Protein AF-A0A965JWW3-F1 (afdb_monomer_lite)

Sequence (71 aa):
MKRRGQKRKVLRPLAISSPHFDKQGQPKNAYRGELEARQAAAATFAIHGIDLDSYRCSECHAWHNGRRFAE

Structure (mmCIF, N/CA/C/O backbone):
data_AF-A0A965JWW3-F1
#
_entry.id   AF-A0A965JWW3-F1
#
loop_
_atom_site.group_PDB
_atom_site.id
_atom_site.type_symbol
_atom_site.label_atom_id
_atom_site.label_alt_id
_atom_site.label_comp_id
_atom_site.label_asym_id
_atom_site.label_entity_id
_atom_site.label_seq_id
_atom_site.pdbx_PDB_ins_code
_atom_site.Cartn_x
_atom_site.Cartn_y
_atom_site.Cartn_z
_atom_site.occupancy
_atom_site.B_iso_or_equiv
_atom_site.auth_seq_id
_atom_site.auth_comp_id
_atom_site.auth_asym_id
_atom_site.auth_atom_id
_atom_site.pdbx_PDB_model_num
ATOM 1 N N . MET A 1 1 ? -20.209 -26.130 21.075 1.00 43.88 1 MET A N 1
ATOM 2 C CA . MET A 1 1 ? -19.095 -25.273 20.603 1.00 43.88 1 MET A CA 1
ATOM 3 C C . MET A 1 1 ? -19.066 -25.259 19.072 1.00 43.88 1 MET A C 1
ATOM 5 O O . MET A 1 1 ? -18.440 -26.121 18.471 1.00 43.88 1 MET A O 1
ATOM 9 N N . LYS A 1 2 ? -19.803 -24.356 18.408 1.00 45.62 2 LYS A N 1
ATOM 10 C CA . LYS A 1 2 ? -19.839 -24.307 16.934 1.00 45.62 2 LYS A CA 1
ATOM 11 C C . LYS A 1 2 ? -18.791 -23.311 16.440 1.00 45.62 2 LYS A C 1
ATOM 13 O O . LYS A 1 2 ? -18.976 -22.105 16.564 1.00 45.62 2 LYS A O 1
ATOM 18 N N . ARG A 1 3 ? -17.669 -23.825 15.925 1.00 54.06 3 ARG A N 1
ATOM 19 C CA . ARG A 1 3 ? -16.623 -23.026 15.273 1.00 54.06 3 ARG A CA 1
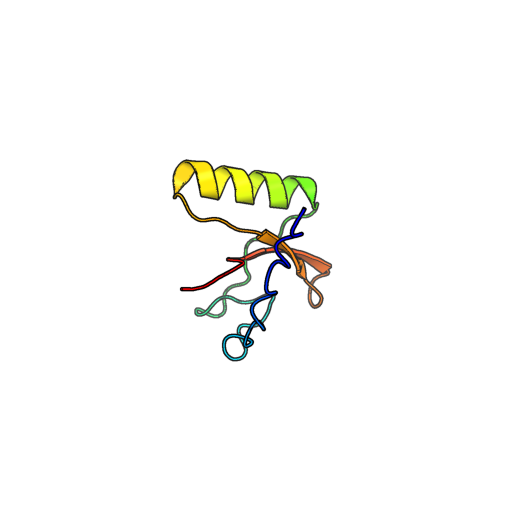ATOM 20 C C . ARG A 1 3 ? -17.253 -22.380 14.035 1.00 54.06 3 ARG A C 1
ATOM 22 O O . ARG A 1 3 ? -17.551 -23.074 13.067 1.00 54.06 3 ARG A O 1
ATOM 29 N N . ARG A 1 4 ? -17.539 -21.074 14.099 1.00 52.06 4 ARG A N 1
ATOM 30 C CA . ARG A 1 4 ? -18.010 -20.279 12.955 1.00 52.06 4 ARG A CA 1
ATOM 31 C C . ARG A 1 4 ? -16.913 -20.310 11.891 1.00 52.06 4 ARG A C 1
ATOM 33 O O . ARG A 1 4 ? -15.940 -19.572 11.986 1.00 52.06 4 ARG A O 1
ATOM 40 N N . GLY A 1 5 ? -17.054 -21.203 10.912 1.00 48.97 5 GLY A N 1
ATOM 41 C CA . GLY A 1 5 ? -16.205 -21.234 9.728 1.00 48.97 5 GLY A CA 1
ATOM 42 C C . GLY A 1 5 ? -16.333 -19.901 9.004 1.00 48.97 5 GLY A C 1
ATOM 43 O O . GLY A 1 5 ? -17.384 -19.591 8.443 1.00 48.97 5 GLY A O 1
ATOM 44 N N . GLN A 1 6 ? -15.282 -19.090 9.080 1.00 59.91 6 GLN A N 1
ATOM 45 C CA . GLN A 1 6 ? -15.168 -17.819 8.383 1.00 59.91 6 GLN A CA 1
ATOM 46 C C . GLN A 1 6 ? -15.242 -18.130 6.881 1.00 59.91 6 GLN A C 1
ATOM 48 O O . GLN A 1 6 ? -14.305 -18.693 6.312 1.00 59.91 6 GLN A O 1
ATOM 53 N N . LYS A 1 7 ? -16.389 -17.863 6.242 1.00 47.41 7 LYS A N 1
ATOM 54 C CA . LYS A 1 7 ? -16.543 -18.052 4.796 1.00 47.41 7 LYS A CA 1
ATOM 55 C C . LYS A 1 7 ? -15.540 -17.128 4.108 1.00 47.41 7 LYS A C 1
ATOM 57 O O . LYS A 1 7 ? -15.751 -15.919 4.065 1.00 47.41 7 LYS A O 1
ATOM 62 N N . ARG A 1 8 ? -14.432 -17.685 3.611 1.00 54.12 8 ARG A N 1
ATOM 63 C CA . ARG A 1 8 ? -13.479 -16.965 2.762 1.00 54.12 8 ARG A CA 1
ATOM 64 C C . ARG A 1 8 ? -14.248 -16.549 1.512 1.00 54.12 8 ARG A C 1
ATOM 66 O O . ARG A 1 8 ? -14.544 -17.392 0.669 1.00 54.12 8 ARG A O 1
ATOM 73 N N . LYS A 1 9 ? -14.664 -15.280 1.451 1.00 51.28 9 LYS A N 1
ATOM 74 C CA . LYS A 1 9 ? -15.286 -14.697 0.260 1.00 51.28 9 LYS A CA 1
ATOM 75 C C . LYS A 1 9 ? -14.328 -14.974 -0.899 1.00 51.28 9 LYS A C 1
ATOM 77 O O . LYS A 1 9 ? -13.164 -14.591 -0.822 1.00 51.28 9 LYS A O 1
ATOM 82 N N . VAL A 1 10 ? -14.788 -15.707 -1.911 1.00 53.44 10 VAL A N 1
ATOM 83 C CA . VAL A 1 10 ? -14.005 -15.969 -3.122 1.00 53.44 10 VAL A CA 1
ATOM 84 C C . VAL A 1 10 ? -13.815 -14.616 -3.797 1.00 53.44 10 VAL A C 1
ATOM 86 O O . VAL A 1 10 ? -14.757 -14.052 -4.352 1.00 53.44 10 VAL A O 1
ATOM 89 N N . LEU A 1 11 ? -12.617 -14.057 -3.627 1.00 56.50 11 LEU A N 1
ATOM 90 C CA . LEU A 1 11 ? -12.199 -12.775 -4.170 1.00 56.50 11 LEU A CA 1
ATOM 91 C C . LEU A 1 11 ? -12.263 -12.888 -5.691 1.00 56.50 11 LEU A C 1
ATOM 93 O O . LEU A 1 11 ? -11.421 -13.534 -6.311 1.00 56.50 11 LEU A O 1
ATOM 97 N N . ARG A 1 12 ? -13.297 -12.308 -6.297 1.00 48.62 12 ARG A N 1
ATOM 98 C CA . ARG A 1 12 ? -13.311 -12.098 -7.742 1.00 48.62 12 ARG A CA 1
ATOM 99 C C . ARG A 1 12 ? -12.197 -11.089 -8.027 1.00 48.62 12 ARG A C 1
ATOM 101 O O . ARG A 1 12 ? -12.248 -10.011 -7.432 1.00 48.62 12 ARG A O 1
ATOM 108 N N . PRO A 1 13 ? -11.188 -11.407 -8.854 1.00 47.25 13 PRO A N 1
ATOM 109 C CA . PRO A 1 13 ? -10.182 -10.422 -9.209 1.00 47.25 13 PRO A CA 1
ATOM 110 C C . PRO A 1 13 ? -10.901 -9.270 -9.910 1.00 47.25 13 PRO A C 1
ATOM 112 O O . PRO A 1 13 ? -11.502 -9.454 -10.969 1.00 47.25 13 PRO A O 1
ATOM 115 N N . LEU A 1 14 ? -10.905 -8.098 -9.271 1.00 53.19 14 LEU A N 1
ATOM 116 C CA . LEU A 1 14 ? -11.292 -6.855 -9.923 1.00 53.19 14 LEU A CA 1
ATOM 117 C C . LEU A 1 14 ? -10.433 -6.756 -11.184 1.00 53.19 14 LEU A C 1
ATOM 119 O O . LEU A 1 14 ? -9.211 -6.872 -11.104 1.00 53.19 14 LEU A O 1
ATOM 123 N N . ALA A 1 15 ? -11.102 -6.660 -12.331 1.00 45.69 15 ALA A N 1
ATOM 124 C CA . ALA A 1 15 ? -10.522 -6.645 -13.666 1.00 45.69 15 ALA A CA 1
ATOM 125 C C . ALA A 1 15 ? -9.131 -5.986 -13.703 1.00 45.69 15 ALA A C 1
ATOM 127 O O . ALA A 1 15 ? -9.033 -4.786 -13.478 1.00 45.69 15 ALA A O 1
ATOM 128 N N . ILE A 1 16 ? -8.091 -6.795 -13.948 1.00 48.69 16 ILE A N 1
ATOM 129 C CA . ILE A 1 16 ? -6.735 -6.444 -14.418 1.00 48.69 16 ILE A CA 1
ATOM 130 C C . ILE A 1 16 ? -6.226 -5.079 -13.908 1.00 48.69 16 ILE A C 1
ATOM 132 O O . ILE A 1 16 ? -5.670 -4.278 -14.653 1.00 48.69 16 ILE A O 1
ATOM 136 N N . SER A 1 17 ? -6.400 -4.768 -12.622 1.00 55.38 17 SER A N 1
ATOM 137 C CA . SER A 1 17 ? -5.647 -3.666 -12.034 1.00 55.38 17 SER A CA 1
ATOM 138 C C . SER A 1 17 ? -4.250 -4.210 -11.795 1.00 55.38 17 SER A C 1
ATOM 140 O O . SER A 1 17 ? -4.076 -5.056 -10.914 1.00 55.38 17 SER A O 1
ATOM 142 N N . SER A 1 18 ? -3.283 -3.784 -12.612 1.00 62.50 18 SER A N 1
ATOM 143 C CA . SER A 1 18 ? -1.882 -4.152 -12.417 1.00 62.50 18 SER A CA 1
ATOM 144 C C . SER A 1 18 ? -1.509 -3.946 -10.939 1.00 62.50 18 SER A C 1
ATOM 146 O O . SER A 1 18 ? -1.903 -2.944 -10.326 1.00 62.50 18 SER A O 1
ATOM 148 N N . PRO A 1 19 ? -0.795 -4.895 -10.311 1.00 68.19 19 PRO A N 1
ATOM 149 C CA . PRO A 1 19 ? -0.380 -4.744 -8.922 1.00 68.19 19 PRO A CA 1
ATOM 150 C C . PRO A 1 19 ? 0.508 -3.505 -8.736 1.00 68.19 19 PRO A C 1
ATOM 152 O O . PRO A 1 19 ? 0.526 -2.939 -7.647 1.00 68.19 19 PRO A O 1
ATOM 155 N N . HIS A 1 20 ? 1.168 -3.038 -9.798 1.00 76.25 20 HIS A N 1
ATOM 156 C CA . HIS A 1 20 ? 2.085 -1.907 -9.750 1.00 76.25 20 HIS A CA 1
ATOM 157 C C . HIS A 1 20 ? 1.433 -0.561 -10.097 1.00 76.25 20 HIS A C 1
ATOM 159 O O . HIS A 1 20 ? 1.660 0.422 -9.394 1.00 76.25 20 HIS A O 1
ATOM 165 N N . PHE A 1 21 ? 0.594 -0.515 -11.134 1.00 78.00 21 PHE A N 1
ATOM 166 C CA . PHE A 1 21 ? 0.004 0.731 -11.629 1.00 78.00 21 PHE A CA 1
ATOM 167 C C . PHE A 1 21 ? -1.399 0.980 -11.061 1.00 78.00 21 PHE A C 1
ATOM 169 O O . PHE A 1 21 ? -2.158 0.051 -10.768 1.00 78.00 21 PHE A O 1
ATOM 176 N N . ASP A 1 22 ? -1.753 2.245 -10.880 1.00 74.25 22 ASP A N 1
ATOM 177 C CA . ASP A 1 22 ? -3.109 2.667 -10.555 1.00 74.25 22 ASP A CA 1
ATOM 178 C C . ASP A 1 22 ? -3.994 2.785 -11.814 1.00 74.25 22 ASP A C 1
ATOM 180 O O . ASP A 1 22 ? -3.587 2.481 -12.936 1.00 74.25 22 ASP A O 1
ATOM 184 N N . LYS A 1 23 ? -5.243 3.231 -11.632 1.00 71.69 23 LYS A N 1
ATOM 185 C CA . LYS A 1 23 ? -6.188 3.441 -12.743 1.00 71.69 23 LYS A CA 1
ATOM 186 C C . LYS A 1 23 ? -5.786 4.597 -13.671 1.00 71.69 23 LYS A C 1
ATOM 188 O O . LYS A 1 23 ? -6.356 4.708 -14.751 1.00 71.69 23 LYS A O 1
ATOM 193 N N . GLN A 1 24 ? -4.870 5.465 -13.244 1.00 76.31 24 GLN A N 1
ATOM 194 C CA . GLN A 1 24 ? -4.302 6.552 -14.040 1.00 76.31 24 GLN A CA 1
ATOM 195 C C . GLN A 1 24 ? -2.994 6.136 -14.746 1.00 76.31 24 GLN A C 1
ATOM 197 O O . GLN A 1 24 ? -2.420 6.939 -15.477 1.00 76.31 24 GLN A O 1
ATOM 202 N N . GLY A 1 25 ? -2.526 4.896 -14.556 1.00 74.81 25 GLY A N 1
ATOM 203 C CA . GLY A 1 25 ? -1.261 4.408 -15.103 1.00 74.81 25 GLY A CA 1
ATOM 204 C C . GLY A 1 25 ? -0.025 4.878 -14.331 1.00 74.81 25 GLY A C 1
ATOM 205 O O . GLY A 1 25 ? 1.090 4.683 -14.808 1.00 74.81 25 GLY A O 1
ATOM 206 N N . GLN A 1 26 ? -0.192 5.483 -13.153 1.00 77.06 26 GLN A N 1
ATOM 207 C CA . GLN A 1 26 ? 0.914 5.892 -12.292 1.00 77.06 26 GLN A CA 1
ATOM 208 C C . GLN A 1 26 ? 1.334 4.744 -11.367 1.00 77.06 26 GLN A C 1
ATOM 210 O O . GLN A 1 26 ? 0.482 3.979 -10.900 1.00 77.06 26 GLN A O 1
ATOM 215 N N . PRO A 1 27 ? 2.639 4.586 -11.088 1.00 75.69 27 PRO A N 1
ATOM 216 C CA . PRO A 1 27 ? 3.100 3.593 -10.133 1.00 75.69 27 PRO A CA 1
ATOM 217 C C . PRO A 1 27 ? 2.572 3.933 -8.737 1.00 75.69 27 PRO A C 1
ATOM 219 O O . PRO A 1 27 ? 2.648 5.074 -8.279 1.00 75.69 27 PRO A O 1
ATOM 222 N N . LYS A 1 28 ? 2.052 2.927 -8.033 1.00 82.50 28 LYS A N 1
ATOM 223 C CA . LYS A 1 28 ? 1.647 3.073 -6.630 1.00 82.50 28 LYS A CA 1
ATOM 224 C C . LYS A 1 28 ? 2.863 3.381 -5.763 1.00 82.50 28 LYS A C 1
ATOM 226 O O . LYS A 1 28 ? 3.980 2.972 -6.085 1.00 82.50 28 LYS A O 1
ATOM 231 N N . ASN A 1 29 ? 2.623 4.009 -4.609 1.00 84.38 29 ASN A N 1
ATOM 232 C CA . ASN A 1 29 ? 3.666 4.235 -3.610 1.00 84.38 29 ASN A CA 1
ATOM 233 C C . ASN A 1 29 ? 4.433 2.940 -3.329 1.00 84.38 29 ASN A C 1
ATOM 235 O O . ASN A 1 29 ? 3.860 1.945 -2.874 1.00 84.38 29 ASN A O 1
ATOM 239 N N . ALA A 1 30 ? 5.723 2.968 -3.653 1.00 86.19 30 ALA A N 1
ATOM 240 C CA . ALA A 1 30 ? 6.653 1.876 -3.452 1.00 86.19 30 ALA A CA 1
ATOM 241 C C . ALA A 1 30 ? 7.415 2.111 -2.149 1.00 86.19 30 ALA A C 1
ATOM 243 O O . ALA A 1 30 ? 8.116 3.109 -2.000 1.00 86.19 30 ALA A O 1
ATOM 244 N N . TYR A 1 31 ? 7.289 1.170 -1.229 1.00 89.69 31 TYR A N 1
ATOM 245 C CA . TYR A 1 31 ? 8.002 1.149 0.037 1.00 89.69 31 TYR A CA 1
ATOM 246 C C . TYR A 1 31 ? 9.129 0.123 -0.034 1.00 89.69 31 TYR A C 1
ATOM 248 O O . TYR A 1 31 ? 9.000 -0.933 -0.669 1.00 89.69 31 TYR A O 1
ATOM 256 N N . ARG A 1 32 ? 10.255 0.423 0.618 1.00 85.31 32 ARG A N 1
ATOM 257 C CA . ARG A 1 32 ? 11.424 -0.475 0.595 1.00 85.31 32 ARG A CA 1
ATOM 258 C C . ARG A 1 32 ? 11.247 -1.675 1.520 1.00 85.31 32 ARG A C 1
ATOM 260 O O . ARG A 1 32 ? 11.803 -2.737 1.253 1.00 85.31 32 ARG A O 1
ATOM 267 N N . GLY A 1 33 ? 10.467 -1.516 2.586 1.00 89.69 33 GLY A N 1
ATOM 268 C CA . GLY A 1 33 ? 10.260 -2.539 3.605 1.00 89.69 33 GLY A CA 1
ATOM 269 C C . GLY A 1 33 ? 8.791 -2.805 3.906 1.00 89.69 33 GLY A C 1
ATOM 270 O O . GLY A 1 33 ? 7.942 -1.923 3.800 1.00 89.69 33 GLY A O 1
ATOM 271 N N . GLU A 1 34 ? 8.517 -4.029 4.357 1.00 89.19 34 GLU A N 1
ATOM 272 C CA . GLU A 1 34 ? 7.187 -4.447 4.810 1.00 89.19 34 GLU A CA 1
ATOM 273 C C . GLU A 1 34 ? 6.681 -3.571 5.960 1.00 89.19 34 GLU A C 1
ATOM 275 O O . GLU A 1 34 ? 5.521 -3.169 5.980 1.00 89.19 34 GLU A O 1
ATOM 280 N N . LEU A 1 35 ? 7.566 -3.261 6.914 1.00 90.19 35 LEU A N 1
ATOM 281 C CA . LEU A 1 35 ? 7.236 -2.446 8.081 1.00 90.19 35 LEU A CA 1
ATOM 282 C C . LEU A 1 35 ? 6.810 -1.030 7.676 1.00 90.19 35 LEU A C 1
ATOM 284 O O . LEU A 1 35 ? 5.787 -0.546 8.146 1.00 90.19 35 LEU A O 1
ATOM 288 N N . GLU A 1 36 ? 7.561 -0.408 6.768 1.00 89.56 36 GLU A N 1
ATOM 289 C CA . GLU A 1 36 ? 7.284 0.935 6.252 1.00 89.56 36 GLU A CA 1
ATOM 290 C C . GLU A 1 36 ? 5.938 0.975 5.515 1.00 89.56 36 GLU A C 1
ATOM 292 O O . GLU A 1 36 ? 5.109 1.851 5.764 1.00 89.56 36 G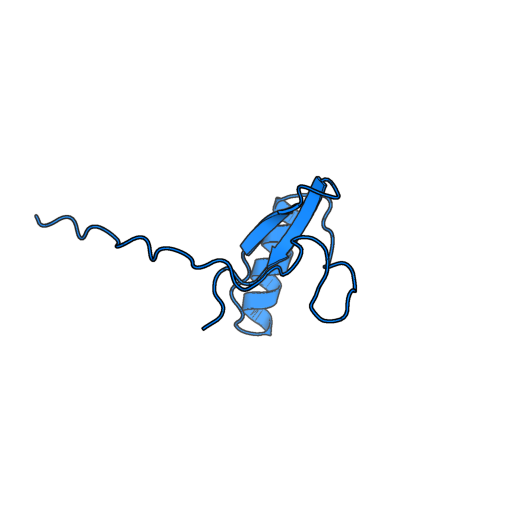LU A O 1
ATOM 297 N N . ALA A 1 37 ? 5.671 -0.036 4.682 1.00 90.31 37 ALA A N 1
ATOM 298 C CA . ALA A 1 37 ? 4.394 -0.176 3.994 1.00 90.31 37 ALA A CA 1
ATOM 299 C C . ALA A 1 37 ? 3.228 -0.317 4.984 1.00 90.31 37 ALA A C 1
ATOM 301 O O . ALA A 1 37 ? 2.232 0.400 4.862 1.00 90.31 37 ALA A O 1
ATOM 302 N N . ARG A 1 38 ? 3.374 -1.173 6.007 1.00 89.69 38 ARG A N 1
ATOM 303 C CA . ARG A 1 38 ? 2.353 -1.373 7.048 1.00 89.69 38 ARG A CA 1
ATOM 304 C C . ARG A 1 38 ? 2.099 -0.114 7.863 1.00 89.69 38 ARG A C 1
ATOM 306 O O . ARG A 1 38 ? 0.947 0.199 8.149 1.00 89.69 38 ARG A O 1
ATOM 313 N N . GLN A 1 39 ? 3.148 0.618 8.228 1.00 92.06 39 GLN A N 1
ATOM 314 C CA . GLN A 1 39 ? 3.009 1.887 8.940 1.00 92.06 39 GLN A CA 1
ATOM 315 C C . GLN A 1 39 ? 2.271 2.916 8.087 1.00 92.06 39 GLN A C 1
ATOM 317 O O . GLN A 1 39 ? 1.366 3.580 8.586 1.00 92.06 39 GLN A O 1
ATOM 322 N N . ALA A 1 40 ? 2.586 3.005 6.795 1.00 89.69 40 ALA A N 1
ATOM 323 C CA . ALA A 1 40 ? 1.873 3.889 5.883 1.00 89.69 40 ALA A CA 1
ATOM 324 C C . ALA A 1 40 ? 0.406 3.467 5.678 1.00 89.69 40 ALA A C 1
ATOM 326 O O . ALA A 1 40 ? -0.474 4.325 5.591 1.00 89.69 40 ALA A O 1
ATOM 327 N N . ALA A 1 41 ? 0.115 2.164 5.650 1.00 88.19 41 ALA A N 1
ATOM 328 C CA . ALA A 1 41 ? -1.250 1.648 5.593 1.00 88.19 41 ALA A CA 1
ATOM 329 C C . ALA A 1 41 ? -2.040 2.004 6.863 1.00 88.19 41 ALA A C 1
ATOM 331 O O . ALA A 1 41 ? -3.144 2.539 6.772 1.00 88.19 41 ALA A O 1
ATOM 332 N N . ALA A 1 42 ? -1.439 1.808 8.040 1.00 89.44 42 ALA A N 1
ATOM 333 C CA . ALA A 1 42 ? -2.026 2.183 9.324 1.00 89.44 42 ALA A CA 1
ATOM 334 C C . ALA A 1 42 ? -2.245 3.702 9.443 1.00 89.44 42 ALA A C 1
ATOM 336 O O . ALA A 1 42 ? -3.299 4.139 9.901 1.00 89.44 42 ALA A O 1
ATOM 337 N N . ALA A 1 43 ? -1.291 4.515 8.979 1.00 90.12 43 ALA A N 1
ATOM 338 C CA . ALA A 1 43 ? -1.439 5.968 8.914 1.00 90.12 43 ALA A CA 1
ATOM 339 C C . ALA A 1 43 ? -2.591 6.374 7.983 1.00 90.12 43 ALA A C 1
ATOM 341 O O . ALA A 1 43 ? -3.407 7.220 8.335 1.00 90.12 43 ALA A O 1
ATOM 342 N N . THR A 1 44 ? -2.709 5.727 6.822 1.00 87.44 44 THR A N 1
ATOM 343 C CA . THR A 1 44 ? -3.814 5.972 5.883 1.00 87.44 44 THR A CA 1
ATOM 344 C C . THR A 1 44 ? -5.168 5.626 6.501 1.00 87.44 44 THR A C 1
ATOM 346 O O . THR A 1 44 ? -6.121 6.387 6.342 1.00 87.44 44 THR A O 1
ATOM 349 N N . PHE A 1 45 ? -5.250 4.527 7.255 1.00 86.25 45 PHE A N 1
ATOM 350 C CA . PHE A 1 45 ? -6.450 4.174 8.008 1.00 86.25 45 PHE A CA 1
ATOM 351 C C . PHE A 1 45 ? -6.779 5.227 9.073 1.00 86.25 45 PHE A C 1
ATOM 353 O O . PHE A 1 45 ? -7.923 5.658 9.170 1.00 86.25 45 PHE A O 1
ATOM 360 N N . ALA A 1 46 ? -5.783 5.706 9.821 1.00 87.94 46 ALA A N 1
ATOM 361 C CA . ALA A 1 46 ? -5.984 6.732 10.841 1.00 87.94 46 ALA A CA 1
ATOM 362 C C . ALA A 1 46 ? -6.445 8.085 10.261 1.00 87.94 46 ALA A C 1
ATOM 364 O O . ALA A 1 46 ? -7.254 8.767 10.883 1.00 87.94 46 ALA A O 1
ATOM 365 N N . ILE A 1 47 ? -5.948 8.472 9.081 1.00 90.25 47 ILE A N 1
ATOM 366 C CA . ILE A 1 47 ? -6.242 9.775 8.457 1.00 90.25 47 ILE A CA 1
ATOM 367 C C . ILE A 1 47 ? -7.539 9.734 7.641 1.00 90.25 47 ILE A C 1
ATOM 369 O O . ILE A 1 47 ? -8.346 10.658 7.702 1.00 90.25 47 ILE A O 1
ATOM 373 N N . HIS A 1 48 ? -7.731 8.679 6.848 1.00 84.88 48 HIS A N 1
ATOM 374 C CA . HIS A 1 48 ? -8.795 8.603 5.845 1.00 84.88 48 HIS A CA 1
ATOM 375 C C . HIS A 1 48 ? -9.854 7.536 6.150 1.00 84.88 48 HIS A C 1
ATOM 377 O O . HIS A 1 48 ? -10.846 7.453 5.428 1.00 84.88 48 HIS A O 1
ATOM 383 N N . GLY A 1 49 ? -9.652 6.690 7.166 1.00 85.00 49 GLY A N 1
ATOM 384 C CA . GLY A 1 49 ? -10.541 5.562 7.470 1.00 85.00 49 GLY A CA 1
ATOM 385 C C . GLY A 1 49 ? -10.487 4.433 6.436 1.00 85.0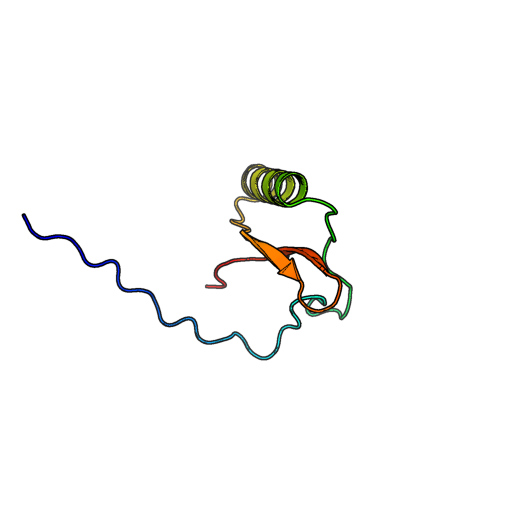0 49 GLY A C 1
ATOM 386 O O . GLY A 1 49 ? -11.370 3.580 6.410 1.00 85.00 49 GLY A O 1
ATOM 387 N N . ILE A 1 50 ? -9.484 4.430 5.552 1.00 82.88 50 ILE A N 1
ATOM 388 C CA . ILE A 1 50 ? -9.352 3.446 4.472 1.00 82.88 50 ILE A CA 1
ATOM 389 C C . ILE A 1 50 ? -8.415 2.330 4.929 1.00 82.88 50 ILE A C 1
ATOM 391 O O . ILE A 1 50 ? -7.223 2.565 5.126 1.00 82.88 50 ILE A O 1
ATOM 395 N N . ASP A 1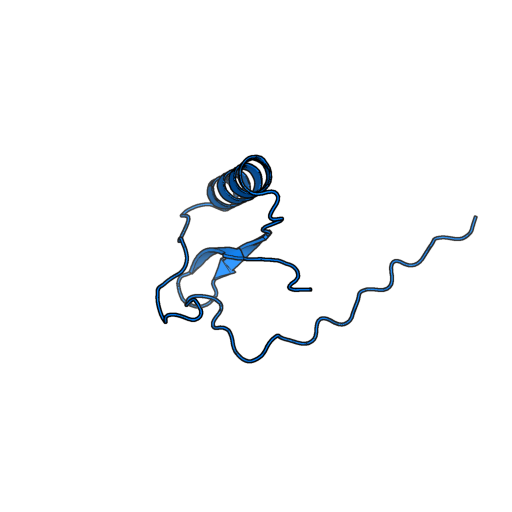 51 ? -8.943 1.111 5.041 1.00 82.12 51 ASP A N 1
ATOM 396 C CA . ASP A 1 51 ? -8.149 -0.080 5.346 1.00 82.12 51 ASP A CA 1
ATOM 397 C C . ASP A 1 51 ? -7.343 -0.509 4.108 1.00 82.12 51 ASP A C 1
ATOM 399 O O . ASP A 1 51 ? -7.885 -0.966 3.091 1.00 82.12 51 ASP A O 1
ATOM 403 N N . LEU A 1 52 ? -6.032 -0.285 4.173 1.00 84.44 52 LEU A N 1
ATOM 404 C CA . LEU A 1 52 ? -5.075 -0.710 3.159 1.00 84.44 52 LEU A CA 1
ATOM 405 C C . LEU A 1 52 ? -4.279 -1.905 3.680 1.00 84.44 52 LEU A C 1
ATOM 407 O O . LEU A 1 52 ? -3.867 -1.937 4.833 1.00 84.44 52 LEU A O 1
ATOM 411 N N . ASP A 1 53 ? -4.015 -2.861 2.799 1.00 84.50 53 ASP A N 1
ATOM 412 C CA . ASP A 1 53 ? -3.148 -4.002 3.061 1.00 84.50 53 ASP A CA 1
ATOM 413 C C . ASP A 1 53 ? -1.840 -3.836 2.288 1.00 84.50 53 ASP A C 1
ATOM 415 O O . ASP A 1 53 ? -1.825 -3.368 1.142 1.00 84.50 53 ASP A O 1
ATOM 419 N N . SER A 1 54 ? -0.739 -4.205 2.935 1.00 87.38 54 SER A N 1
ATOM 420 C CA . SER A 1 54 ? 0.595 -4.138 2.350 1.00 87.38 54 SER A CA 1
ATOM 421 C C . SER A 1 54 ? 0.943 -5.462 1.679 1.00 87.38 54 SER A C 1
ATOM 423 O O . SER A 1 54 ? 0.955 -6.507 2.328 1.00 87.38 54 SER A O 1
ATOM 425 N N . TYR A 1 55 ? 1.289 -5.418 0.395 1.00 86.00 55 TYR A N 1
ATOM 426 C CA . TYR A 1 55 ? 1.687 -6.588 -0.386 1.00 86.00 55 TYR A CA 1
ATOM 427 C C . TYR A 1 55 ? 2.988 -6.332 -1.138 1.00 86.00 55 TYR A C 1
ATOM 429 O O . TYR 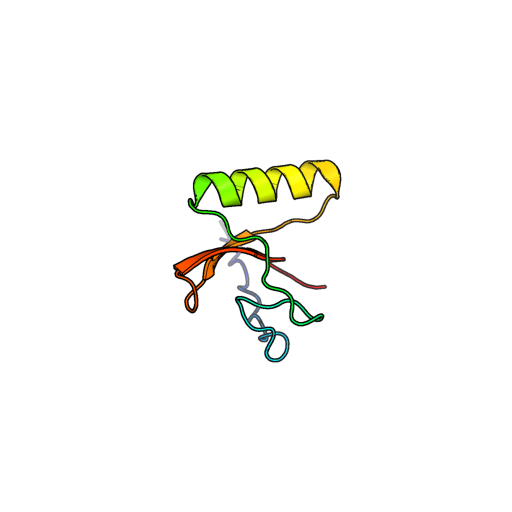A 1 55 ? 3.298 -5.210 -1.544 1.00 86.00 55 TYR A O 1
ATOM 437 N N . ARG A 1 56 ? 3.752 -7.404 -1.349 1.00 84.00 56 ARG A N 1
ATOM 438 C CA . ARG A 1 56 ? 4.947 -7.361 -2.185 1.00 84.00 56 ARG A CA 1
ATOM 439 C C . ARG A 1 56 ? 4.541 -7.432 -3.652 1.00 84.00 56 ARG A C 1
ATOM 441 O O . ARG A 1 56 ? 3.844 -8.356 -4.066 1.00 84.00 56 ARG A O 1
ATOM 448 N N . CYS A 1 57 ? 4.998 -6.467 -4.436 1.00 84.38 57 CYS A N 1
ATOM 449 C CA . CYS A 1 57 ? 4.810 -6.455 -5.875 1.00 84.38 57 CYS A CA 1
ATOM 450 C C . CYS A 1 57 ? 5.675 -7.530 -6.537 1.00 84.38 57 CYS A C 1
ATOM 452 O O . CYS A 1 57 ? 6.865 -7.634 -6.242 1.00 84.38 57 CYS A O 1
ATOM 454 N N . SER A 1 58 ? 5.104 -8.303 -7.458 1.00 80.69 58 SER A N 1
ATOM 455 C CA . SER A 1 58 ? 5.863 -9.257 -8.274 1.00 80.69 58 SER A CA 1
ATOM 456 C C . SER A 1 58 ? 6.674 -8.585 -9.386 1.00 80.69 58 SER A C 1
ATOM 458 O O . SER A 1 58 ? 7.660 -9.163 -9.819 1.00 80.69 58 SER A O 1
ATOM 460 N N . GLU A 1 59 ? 6.278 -7.383 -9.822 1.00 81.94 59 GLU A N 1
ATOM 461 C CA . GLU A 1 59 ? 6.895 -6.662 -10.951 1.00 81.94 59 GLU A CA 1
ATOM 462 C C . GLU A 1 59 ? 8.161 -5.905 -10.522 1.00 81.94 59 GLU A C 1
ATOM 464 O O . GLU A 1 59 ? 9.217 -6.037 -11.128 1.00 81.94 59 GLU A O 1
ATOM 469 N N . CYS A 1 60 ? 8.070 -5.109 -9.450 1.00 84.12 60 CYS A N 1
ATOM 470 C CA . CYS A 1 60 ? 9.161 -4.241 -8.988 1.00 84.12 60 CYS A CA 1
ATOM 471 C C . CYS A 1 60 ? 9.808 -4.710 -7.676 1.00 84.12 60 CYS A C 1
ATOM 473 O O . CYS A 1 60 ? 10.689 -4.035 -7.148 1.00 84.12 60 CYS A O 1
ATOM 475 N N . HIS A 1 61 ? 9.345 -5.832 -7.110 1.00 85.56 61 HIS A N 1
ATOM 476 C CA . HIS A 1 61 ? 9.791 -6.405 -5.830 1.00 85.56 61 HIS A CA 1
ATOM 477 C C . HIS A 1 61 ? 9.682 -5.496 -4.591 1.00 85.56 61 HIS A C 1
ATOM 479 O O . HIS A 1 61 ? 10.049 -5.934 -3.495 1.00 85.56 61 HIS A O 1
ATOM 485 N N . ALA A 1 62 ? 9.140 -4.287 -4.746 1.00 89.06 62 ALA A N 1
ATOM 486 C CA . ALA A 1 62 ? 8.851 -3.337 -3.682 1.00 89.06 62 ALA A CA 1
ATOM 487 C C . ALA A 1 62 ? 7.516 -3.645 -2.988 1.00 89.06 62 ALA A C 1
ATOM 489 O O . ALA A 1 62 ? 6.706 -4.449 -3.457 1.00 89.06 62 ALA A O 1
ATOM 490 N N . TRP A 1 63 ? 7.291 -2.992 -1.853 1.00 89.81 63 TRP A N 1
ATOM 491 C CA . TRP A 1 63 ? 6.051 -3.100 -1.097 1.00 89.81 63 TRP A CA 1
ATOM 492 C C . TRP A 1 63 ? 5.064 -2.021 -1.530 1.00 89.81 63 TRP A C 1
ATOM 494 O O . TRP A 1 63 ? 5.427 -0.855 -1.646 1.00 89.81 63 TRP A O 1
ATOM 504 N N . HIS A 1 64 ? 3.810 -2.397 -1.746 1.00 88.69 64 HIS A N 1
ATOM 505 C CA . HIS A 1 64 ? 2.732 -1.481 -2.100 1.00 88.69 64 HIS A CA 1
ATOM 506 C C . HIS A 1 64 ? 1.579 -1.606 -1.114 1.00 88.69 64 HIS A C 1
ATOM 508 O O . HIS A 1 64 ? 1.336 -2.678 -0.562 1.00 88.69 64 HIS A O 1
ATOM 514 N N . ASN A 1 65 ? 0.834 -0.514 -0.953 1.00 87.81 65 ASN A N 1
ATOM 515 C CA . ASN A 1 65 ? -0.410 -0.497 -0.195 1.00 87.81 65 ASN A CA 1
ATOM 516 C C . ASN A 1 65 ? -1.593 -0.523 -1.164 1.00 87.81 65 ASN A C 1
ATOM 518 O O . ASN A 1 65 ? -1.652 0.253 -2.119 1.00 87.81 65 ASN A O 1
ATOM 522 N N . GLY A 1 66 ? -2.534 -1.434 -0.947 1.00 81.00 66 GLY A N 1
ATOM 523 C CA . GLY A 1 66 ? -3.731 -1.564 -1.771 1.00 81.00 66 GLY A CA 1
ATOM 524 C C . GLY A 1 66 ? -4.945 -1.842 -0.913 1.00 81.00 66 GLY A C 1
ATOM 525 O O . GLY A 1 66 ? -4.841 -2.454 0.144 1.00 81.00 66 GLY A O 1
ATOM 526 N N . ARG A 1 67 ? -6.119 -1.397 -1.364 1.00 70.75 67 ARG A N 1
ATOM 527 C CA . ARG A 1 67 ? -7.361 -1.778 -0.692 1.00 70.75 67 ARG A CA 1
ATOM 528 C C . ARG A 1 67 ? -7.526 -3.283 -0.815 1.00 70.75 67 ARG A C 1
ATOM 530 O O . ARG A 1 67 ? -7.565 -3.816 -1.924 1.00 70.75 67 ARG A O 1
ATOM 537 N N . ARG A 1 68 ? -7.645 -3.951 0.328 1.00 55.88 68 ARG A N 1
ATOM 538 C CA . ARG A 1 68 ? -7.889 -5.395 0.392 1.00 55.88 68 ARG A CA 1
ATOM 539 C C . ARG A 1 68 ? -9.270 -5.756 -0.162 1.00 55.88 68 ARG A C 1
ATOM 541 O O . ARG A 1 68 ? -9.470 -6.870 -0.641 1.00 55.88 68 ARG A O 1
ATOM 548 N N . PHE A 1 69 ? -10.196 -4.793 -0.135 1.00 42.75 69 PHE A N 1
ATOM 549 C CA . PHE A 1 69 ? -11.572 -4.922 -0.595 1.00 42.75 69 PHE A CA 1
ATOM 550 C C . PHE A 1 69 ? -12.023 -3.595 -1.226 1.00 42.75 69 PHE A C 1
ATOM 552 O O . PHE A 1 69 ? -11.933 -2.543 -0.596 1.00 42.75 69 PHE A O 1
ATOM 559 N N . ALA A 1 70 ? -12.480 -3.628 -2.478 1.00 41.44 70 ALA A N 1
ATOM 560 C CA . ALA A 1 70 ? -13.415 -2.619 -2.961 1.00 41.44 70 ALA A CA 1
ATOM 561 C C . ALA A 1 70 ? -14.818 -3.176 -2.691 1.00 41.44 70 ALA A C 1
ATOM 563 O O . ALA A 1 70 ? -15.103 -4.300 -3.114 1.00 41.44 70 ALA A O 1
ATOM 564 N N . GLU A 1 71 ? -15.631 -2.442 -1.932 1.00 37.56 71 GLU A N 1
ATOM 565 C CA . GLU A 1 71 ? -17.090 -2.617 -1.945 1.00 37.56 71 GLU A CA 1
ATOM 566 C C . GLU A 1 71 ? -17.678 -2.016 -3.224 1.00 37.56 71 GLU A C 1
ATOM 568 O O . GLU A 1 71 ? -17.130 -0.989 -3.696 1.00 37.56 71 GLU A O 1
#

Secondary structure (DSSP, 8-state):
--------------TT--SSB-TTSPBPPEESSHHHHHHHHHHHHHHH---EEEEE-TTT-SEEEEES---

Radius o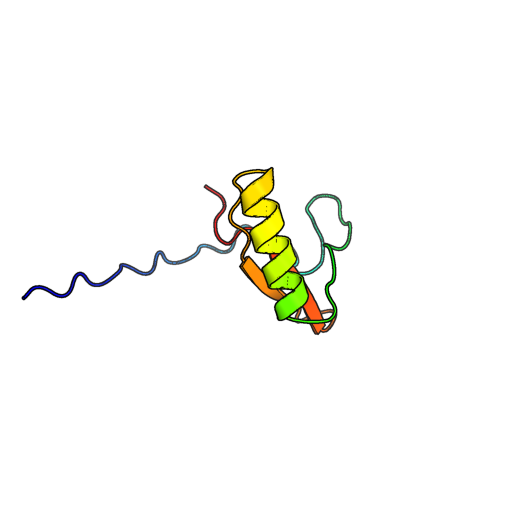f gyration: 14.34 Å; chains: 1; bounding box: 31×35×36 Å

Foldseek 3Di:
DDDPDPPPPPDDPPPPPQPQAHPVRDGADFAADPVVQVVVQVVCCVPPVQRWDWDQHPPPRTIGTDRPDDD

pLDDT: mean 73.68, std 16.75, range [37.56, 92.06]